Protein AF-X8DK33-F1 (afdb_monomer_lite)

Organism: NCBI:txid1299334

Sequence (51 aa):
MTAAISNSHGLSAADLVLVAPGSIPITTSGKVRRSACAEQYRHGQFVRLDA

Radius of gyration: 12.78 Å; chains: 1; bounding box: 20×29×29 Å

Foldseek 3Di:
DQVVVCVVPVDGDPDDFAADPPQFDADPVGHGPVVVVVVCVVVVNGDGPVD

InterPro domains:
  IPR045851 AMP-binding enzyme domain superfamily [G3DSA:3.30.300.30] (1-50)

pLDDT: mean 94.53, std 6.23, range [65.31, 98.5]

Secondary structure (DSSP, 8-state):
--HHHHHHHS---S------TT-S-B-TTS-B-HHHHHHHHHTT-S--S--

Structure (mmCIF, N/CA/C/O backbone):
data_AF-X8DK33-F1
#
_entry.id   AF-X8DK33-F1
#
loop_
_atom_site.group_PDB
_atom_site.id
_atom_site.type_symbol
_atom_site.label_atom_id
_atom_site.label_alt_id
_atom_site.label_comp_id
_atom_site.label_asym_id
_atom_site.label_entity_id
_atom_site.label_seq_id
_atom_site.pdbx_PDB_ins_code
_atom_site.Cartn_x
_atom_site.Cartn_y
_atom_site.Cartn_z
_atom_site.occupancy
_atom_site.B_iso_or_equiv
_atom_site.auth_seq_id
_atom_site.auth_comp_id
_atom_site.auth_asym_id
_atom_site.auth_atom_id
_atom_site.pdbx_PDB_model_num
ATOM 1 N N . MET A 1 1 ? 2.872 -15.587 8.128 1.00 65.31 1 MET A N 1
ATOM 2 C CA . MET A 1 1 ? 3.348 -14.187 8.238 1.00 65.31 1 MET A CA 1
ATOM 3 C C . MET A 1 1 ? 2.318 -13.228 8.864 1.00 65.31 1 MET A C 1
ATOM 5 O O . MET A 1 1 ? 2.700 -12.145 9.271 1.00 65.31 1 MET A O 1
ATOM 9 N N . THR A 1 2 ? 1.044 -13.604 9.040 1.00 80.00 2 THR A N 1
ATOM 10 C CA . THR A 1 2 ? -0.021 -12.715 9.567 1.00 80.00 2 THR A CA 1
ATOM 11 C C . THR A 1 2 ? -0.299 -12.824 11.070 1.00 80.00 2 THR A C 1
ATOM 13 O O . THR A 1 2 ? -0.941 -11.935 11.622 1.00 80.00 2 THR A O 1
ATOM 16 N N . ALA A 1 3 ? 0.189 -13.872 11.747 1.00 82.69 3 ALA A N 1
ATOM 17 C CA . ALA A 1 3 ? -0.176 -14.178 13.136 1.00 82.69 3 ALA A CA 1
ATOM 18 C C . ALA A 1 3 ? 0.112 -13.039 14.129 1.00 82.69 3 ALA A C 1
ATOM 20 O O . ALA A 1 3 ? -0.621 -12.878 15.097 1.00 82.69 3 ALA A O 1
ATOM 21 N N . ALA A 1 4 ? 1.135 -12.214 13.878 1.00 90.81 4 ALA A N 1
ATOM 22 C CA . ALA A 1 4 ? 1.424 -11.052 14.716 1.00 90.81 4 ALA A CA 1
ATOM 23 C C . ALA A 1 4 ? 0.267 -10.035 14.720 1.00 90.81 4 ALA A C 1
ATOM 25 O O . ALA A 1 4 ? -0.101 -9.546 15.782 1.00 90.81 4 ALA A O 1
ATOM 26 N N . ILE A 1 5 ? -0.355 -9.769 13.563 1.00 90.94 5 ILE A N 1
ATOM 27 C CA . ILE A 1 5 ? -1.500 -8.847 13.458 1.00 90.94 5 ILE A CA 1
ATOM 28 C C . ILE A 1 5 ? -2.677 -9.395 14.273 1.00 90.94 5 ILE A C 1
ATOM 30 O O . ILE A 1 5 ? -3.257 -8.673 15.083 1.00 90.94 5 ILE A O 1
ATOM 34 N N . SER A 1 6 ? -2.977 -10.686 14.119 1.00 92.94 6 SER A N 1
ATOM 35 C CA . SER A 1 6 ? -4.044 -11.362 14.861 1.00 92.94 6 SER A CA 1
ATOM 36 C C . SER A 1 6 ? -3.796 -11.350 16.367 1.00 92.94 6 SER A C 1
ATOM 38 O O . SER A 1 6 ? -4.685 -10.983 17.127 1.00 92.94 6 SER A O 1
ATOM 40 N N . ASN A 1 7 ? -2.584 -11.685 16.806 1.00 94.06 7 ASN A N 1
ATOM 41 C CA . ASN A 1 7 ? -2.246 -11.763 18.226 1.00 94.06 7 ASN A CA 1
ATOM 42 C C . ASN A 1 7 ? -2.214 -10.385 18.899 1.00 94.06 7 ASN A C 1
ATOM 44 O O . ASN A 1 7 ? -2.645 -10.253 20.040 1.00 94.06 7 ASN A O 1
ATOM 48 N N . SER A 1 8 ? -1.709 -9.357 18.212 1.00 95.69 8 SER A N 1
ATOM 49 C CA . SER A 1 8 ? -1.582 -8.010 18.779 1.00 95.69 8 SER A CA 1
ATOM 50 C C . SER A 1 8 ? -2.865 -7.188 18.693 1.00 95.69 8 SER A C 1
ATOM 52 O O . SER A 1 8 ? -3.062 -6.294 19.513 1.00 95.69 8 SER A O 1
ATOM 54 N N . HIS A 1 9 ? -3.726 -7.452 17.705 1.00 94.50 9 HIS A N 1
ATOM 55 C CA . HIS A 1 9 ? -4.879 -6.594 17.416 1.00 94.50 9 HIS A CA 1
ATOM 56 C C . HIS A 1 9 ? -6.218 -7.333 17.316 1.00 94.50 9 HIS A C 1
ATOM 58 O O . HIS A 1 9 ? -7.238 -6.680 17.125 1.00 94.50 9 HIS A O 1
ATOM 64 N N . GLY A 1 10 ? -6.254 -8.665 17.426 1.00 94.69 10 GLY A N 1
ATOM 65 C CA . GLY A 1 10 ? -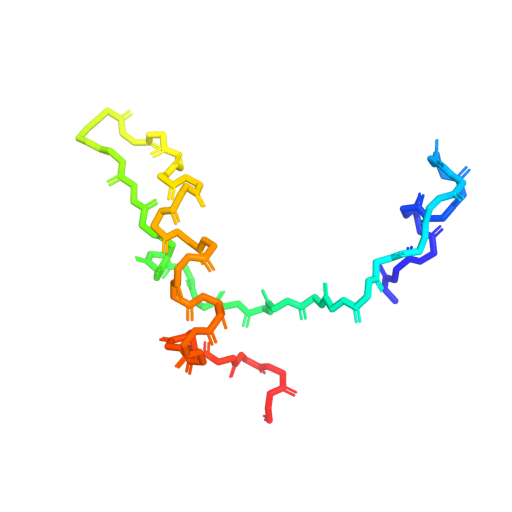7.487 -9.456 17.300 1.00 94.69 10 GLY A CA 1
ATOM 66 C C . GLY A 1 10 ? -8.105 -9.434 15.897 1.00 94.69 10 GLY A C 1
ATOM 67 O O . GLY A 1 10 ? -9.252 -9.835 15.723 1.00 94.69 10 GLY A O 1
ATOM 68 N N . LEU A 1 11 ? -7.366 -8.952 14.892 1.00 94.88 11 LEU A N 1
ATOM 69 C CA . LEU A 1 11 ? -7.832 -8.785 13.517 1.00 94.88 11 LEU A CA 1
ATOM 70 C C . LEU A 1 11 ? -7.030 -9.674 12.568 1.00 94.88 11 LEU A C 1
ATOM 72 O O . LEU A 1 11 ? -5.812 -9.795 12.686 1.00 94.88 11 LEU A O 1
ATOM 76 N N . SER A 1 12 ? -7.708 -10.269 11.590 1.00 92.44 12 SER A N 1
ATOM 77 C CA . SER A 1 12 ? -7.048 -11.008 10.509 1.00 92.44 12 SER A CA 1
ATOM 78 C C . SER A 1 12 ? -6.911 -10.119 9.278 1.00 92.44 12 SER A C 1
ATOM 80 O O . SER A 1 12 ? -7.882 -9.503 8.843 1.00 92.44 12 SER A O 1
ATOM 82 N N . ALA A 1 13 ? -5.707 -10.049 8.708 1.00 92.44 13 ALA A N 1
ATOM 83 C CA . ALA A 1 13 ? -5.489 -9.370 7.435 1.00 92.44 13 ALA A CA 1
ATOM 84 C C . ALA A 1 13 ? -6.096 -10.205 6.298 1.00 92.44 13 ALA A C 1
ATOM 86 O O . ALA A 1 13 ? -5.728 -11.365 6.129 1.00 92.44 13 ALA A O 1
ATOM 87 N N . ALA A 1 14 ? -7.018 -9.613 5.536 1.00 93.75 14 ALA A N 1
ATOM 88 C CA . ALA A 1 14 ? -7.664 -10.281 4.405 1.00 93.75 14 ALA A CA 1
ATOM 89 C C . ALA A 1 14 ? -6.716 -10.480 3.208 1.00 93.75 14 ALA A C 1
ATOM 91 O O . ALA A 1 14 ? -6.852 -11.455 2.479 1.00 93.75 14 ALA A O 1
ATOM 92 N N . ASP A 1 15 ? -5.756 -9.570 3.020 1.00 94.00 15 ASP A N 1
ATOM 93 C CA . ASP A 1 15 ? -4.730 -9.646 1.980 1.00 94.00 15 ASP A CA 1
ATOM 94 C C . ASP A 1 15 ? -3.454 -8.929 2.456 1.00 94.00 15 ASP A C 1
ATOM 96 O O . ASP A 1 15 ? -3.515 -7.974 3.239 1.00 94.00 15 ASP A O 1
ATOM 100 N N . LEU A 1 16 ? -2.298 -9.396 1.987 1.00 93.88 16 LEU A N 1
ATOM 101 C CA . LEU A 1 16 ? -0.983 -8.801 2.206 1.00 93.88 16 LEU A CA 1
ATOM 102 C C . LEU A 1 16 ? -0.242 -8.717 0.877 1.00 93.88 16 LEU A C 1
ATOM 104 O O . LEU A 1 16 ? 0.194 -9.734 0.357 1.00 93.88 16 LEU A O 1
ATOM 108 N N . VAL A 1 17 ? -0.050 -7.504 0.363 1.00 95.69 17 VAL A N 1
ATOM 109 C CA . VAL A 1 17 ? 0.622 -7.275 -0.922 1.00 95.69 17 VAL A CA 1
ATOM 110 C C . VAL A 1 17 ? 2.081 -6.897 -0.692 1.00 95.69 17 VAL A C 1
ATOM 112 O O . VAL A 1 17 ? 2.371 -5.784 -0.250 1.00 95.69 17 VAL A O 1
ATOM 115 N N . LEU A 1 18 ? 3.005 -7.812 -0.989 1.00 96.00 18 LEU A N 1
ATOM 116 C CA . LEU A 1 18 ? 4.441 -7.524 -0.971 1.00 96.00 18 LEU A CA 1
ATOM 117 C C . LEU A 1 18 ? 4.861 -6.892 -2.299 1.00 96.00 18 LEU A C 1
ATOM 119 O O . LEU A 1 18 ? 4.584 -7.444 -3.359 1.00 96.00 18 LEU A O 1
ATOM 123 N N . VAL A 1 19 ? 5.544 -5.747 -2.247 1.00 97.06 19 VAL A N 1
ATOM 124 C CA . VAL A 1 19 ? 5.948 -4.980 -3.436 1.00 97.06 19 VAL A CA 1
ATOM 125 C C . VAL A 1 19 ? 7.403 -4.527 -3.338 1.00 97.06 19 VAL A C 1
ATOM 127 O O . VAL A 1 19 ? 7.964 -4.427 -2.245 1.00 97.06 19 VAL A O 1
ATOM 130 N N . ALA A 1 20 ? 8.024 -4.233 -4.481 1.00 97.31 20 ALA A N 1
ATOM 131 C CA . ALA A 1 20 ? 9.406 -3.762 -4.525 1.00 97.31 20 ALA A CA 1
ATOM 132 C C . ALA A 1 20 ? 9.575 -2.383 -3.846 1.00 97.31 20 ALA A C 1
ATOM 134 O O . ALA A 1 20 ? 8.667 -1.543 -3.919 1.00 97.31 20 ALA A O 1
ATOM 135 N N . PRO A 1 21 ? 10.738 -2.088 -3.235 1.00 96.88 21 PRO A N 1
ATOM 136 C CA . PR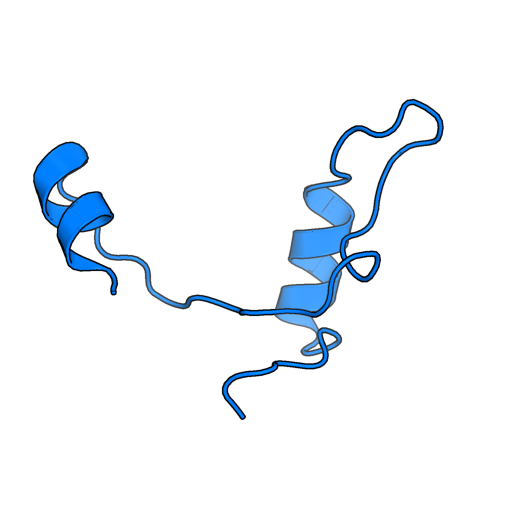O A 1 21 ? 11.053 -0.745 -2.753 1.00 96.88 21 PRO A CA 1
ATOM 137 C C . PRO A 1 21 ? 10.853 0.321 -3.840 1.00 96.88 21 PRO A C 1
ATOM 139 O O . PRO A 1 21 ? 11.156 0.097 -5.007 1.00 96.88 21 PRO A O 1
ATOM 142 N N . GLY A 1 22 ? 10.323 1.486 -3.462 1.00 96.25 22 GLY A N 1
ATOM 143 C CA . GLY A 1 22 ? 10.044 2.589 -4.393 1.00 96.25 22 GLY A CA 1
ATOM 144 C C . GLY A 1 22 ? 8.734 2.471 -5.184 1.00 96.25 22 GLY A C 1
ATOM 145 O O . GLY A 1 22 ? 8.310 3.456 -5.778 1.00 96.25 22 GLY A O 1
ATOM 146 N N . SER A 1 23 ? 8.048 1.323 -5.151 1.00 96.88 23 SER A N 1
ATOM 147 C CA . SER A 1 23 ? 6.757 1.147 -5.842 1.00 96.88 23 SER A CA 1
ATOM 148 C C . SER A 1 23 ? 5.546 1.692 -5.069 1.00 96.88 23 SER A C 1
ATOM 150 O O . SER A 1 23 ? 4.471 1.847 -5.642 1.00 96.88 23 SER A O 1
ATOM 152 N N . ILE A 1 24 ? 5.705 2.019 -3.781 1.00 97.94 24 ILE A N 1
ATOM 153 C CA . ILE A 1 24 ? 4.643 2.612 -2.958 1.00 97.94 24 ILE A CA 1
ATOM 154 C C . ILE A 1 24 ? 4.520 4.112 -3.267 1.00 97.94 24 ILE A C 1
ATOM 156 O O . ILE A 1 24 ? 5.488 4.850 -3.062 1.00 97.94 24 ILE A O 1
ATOM 160 N N . PRO A 1 25 ? 3.337 4.608 -3.679 1.00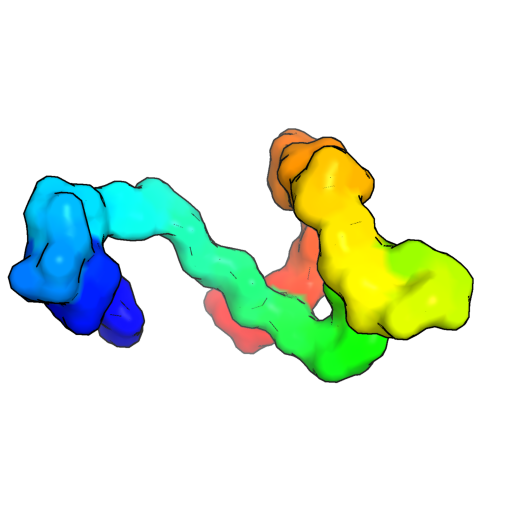 98.06 25 PRO A N 1
ATOM 161 C CA . PRO A 1 25 ? 3.110 6.035 -3.883 1.00 98.06 25 PRO A CA 1
ATOM 162 C C . PRO A 1 25 ? 3.431 6.878 -2.640 1.00 98.06 25 PRO A C 1
ATOM 164 O O . PRO A 1 25 ? 2.855 6.678 -1.566 1.00 98.06 25 PRO A O 1
ATOM 167 N N . ILE A 1 26 ? 4.287 7.890 -2.805 1.00 98.44 26 ILE A N 1
ATOM 168 C CA . ILE A 1 26 ? 4.660 8.846 -1.751 1.00 98.44 26 ILE A CA 1
ATOM 169 C C . ILE A 1 26 ? 4.285 10.287 -2.111 1.00 98.44 26 ILE A C 1
ATOM 171 O O . ILE A 1 26 ? 4.088 10.640 -3.274 1.00 98.44 26 ILE A O 1
ATOM 175 N N . THR A 1 27 ? 4.130 11.127 -1.089 1.00 97.75 27 THR A N 1
ATOM 176 C CA . THR A 1 27 ? 4.054 12.582 -1.226 1.00 97.75 27 THR A CA 1
ATOM 177 C C . THR A 1 27 ? 5.444 13.138 -1.514 1.00 97.75 27 THR A C 1
ATOM 179 O O . THR A 1 27 ? 6.452 12.472 -1.292 1.00 97.75 27 THR A O 1
ATOM 182 N N . THR A 1 28 ? 5.514 14.402 -1.922 1.00 97.00 28 THR A N 1
ATOM 183 C CA . THR A 1 28 ? 6.787 15.123 -2.096 1.00 97.00 28 THR A CA 1
ATOM 184 C C . THR A 1 28 ? 7.642 15.163 -0.826 1.00 97.00 28 THR A C 1
ATOM 186 O O . THR A 1 28 ? 8.861 15.176 -0.904 1.00 97.00 28 THR A O 1
ATOM 189 N N . SER A 1 29 ? 7.016 15.127 0.352 1.00 96.56 29 SER A N 1
ATOM 190 C CA . SER A 1 29 ? 7.688 15.043 1.657 1.00 96.56 29 SER A CA 1
ATOM 191 C C . SER A 1 29 ? 8.066 13.620 2.090 1.00 96.56 29 SER A C 1
ATOM 193 O O . SER A 1 29 ? 8.529 13.434 3.211 1.00 96.56 29 SER A O 1
ATOM 195 N N . GLY A 1 30 ? 7.831 12.608 1.250 1.00 97.31 30 GLY A N 1
ATOM 196 C CA . GLY A 1 30 ? 8.188 11.214 1.529 1.00 97.31 30 GLY A CA 1
ATOM 197 C C . GLY A 1 30 ? 7.169 10.424 2.355 1.00 97.31 30 GLY A C 1
ATOM 198 O O . GLY A 1 30 ? 7.435 9.284 2.724 1.00 97.31 30 GLY A O 1
ATOM 199 N N . LYS A 1 31 ? 5.986 10.978 2.651 1.00 98.19 31 LYS A N 1
ATOM 200 C CA . LYS A 1 31 ? 4.930 10.246 3.373 1.00 98.19 31 LYS A CA 1
ATOM 201 C C . LYS A 1 31 ? 4.162 9.341 2.417 1.00 98.19 31 LYS A C 1
ATOM 203 O O . LYS A 1 31 ? 3.922 9.708 1.273 1.00 98.19 31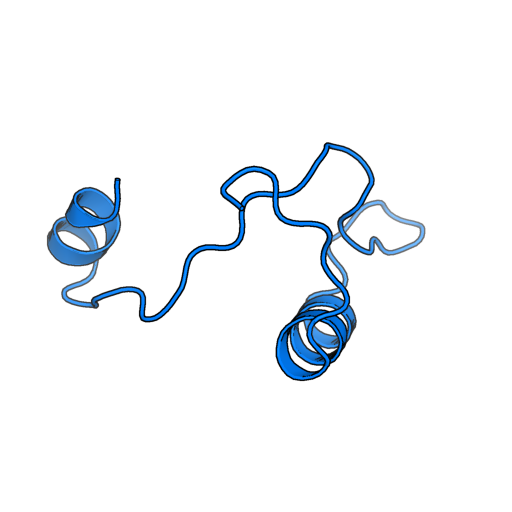 LYS A O 1
ATOM 208 N N . VAL A 1 32 ? 3.683 8.198 2.902 1.00 98.25 32 VAL A N 1
ATOM 209 C CA . VAL A 1 32 ? 2.846 7.286 2.105 1.00 98.25 32 VAL A CA 1
ATOM 210 C C . VAL A 1 32 ? 1.530 7.959 1.695 1.00 98.25 32 VAL A C 1
ATOM 212 O O . VAL A 1 32 ? 0.769 8.435 2.544 1.00 98.25 32 VAL A O 1
ATOM 215 N N . ARG A 1 33 ? 1.209 7.933 0.397 1.00 98.38 33 ARG A N 1
ATOM 216 C CA . ARG A 1 33 ? -0.093 8.351 -0.152 1.00 98.38 33 ARG A CA 1
ATOM 217 C C . ARG A 1 33 ? -1.084 7.192 -0.076 1.00 98.38 33 ARG A C 1
ATOM 219 O O . ARG A 1 33 ? -1.387 6.545 -1.076 1.00 98.38 33 ARG A O 1
ATOM 226 N N . ARG A 1 34 ? -1.602 6.930 1.129 1.00 98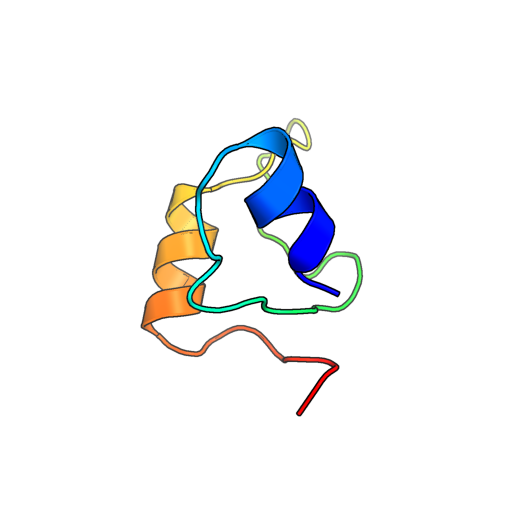.19 34 ARG A N 1
ATOM 227 C CA . ARG A 1 34 ? -2.458 5.760 1.414 1.00 98.19 34 ARG A CA 1
ATOM 228 C C . ARG A 1 34 ? -3.697 5.656 0.516 1.00 98.19 34 ARG A C 1
ATOM 230 O O . ARG A 1 34 ? -4.053 4.550 0.130 1.00 98.19 34 ARG A O 1
ATOM 237 N N . SER A 1 35 ? -4.326 6.775 0.152 1.00 98.38 35 SER A N 1
ATOM 238 C CA . SER A 1 35 ? -5.488 6.777 -0.752 1.00 98.38 35 SER A CA 1
ATOM 239 C C . SER A 1 35 ? -5.145 6.255 -2.150 1.00 98.38 35 SER A C 1
ATOM 241 O O . SER A 1 35 ? -5.861 5.404 -2.668 1.00 98.38 35 SER A O 1
ATOM 243 N N . ALA A 1 36 ? -4.015 6.691 -2.714 1.00 98.31 36 ALA A N 1
ATOM 244 C CA . ALA A 1 36 ? -3.520 6.197 -3.998 1.00 98.31 36 ALA A CA 1
ATOM 245 C C . ALA A 1 36 ? -3.128 4.713 -3.919 1.00 98.31 36 ALA A C 1
ATOM 247 O O . ALA A 1 36 ? -3.409 3.956 -4.841 1.00 98.31 36 ALA A O 1
ATOM 248 N N . CYS A 1 37 ? -2.550 4.272 -2.795 1.00 98.31 37 CYS A N 1
ATOM 249 C CA . CYS A 1 37 ? -2.278 2.849 -2.573 1.00 98.31 37 CYS A CA 1
AT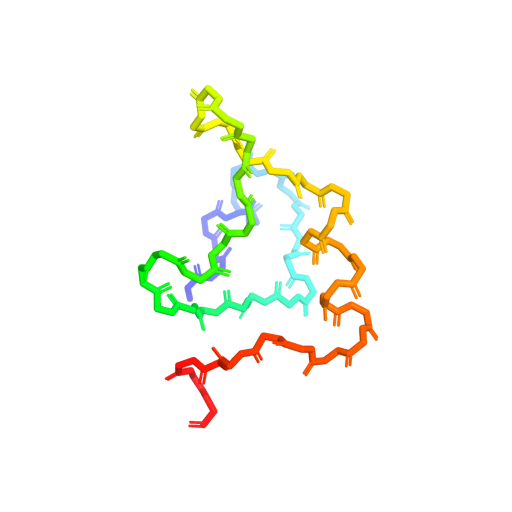OM 250 C C . CYS A 1 37 ? -3.576 2.024 -2.570 1.00 98.31 37 CYS A C 1
ATOM 252 O O . CYS A 1 37 ? -3.636 0.972 -3.193 1.00 98.31 37 CYS A O 1
ATOM 254 N N . ALA A 1 38 ? -4.629 2.503 -1.900 1.00 98.25 38 ALA A N 1
ATOM 255 C CA . ALA A 1 38 ? -5.920 1.815 -1.857 1.00 98.25 38 ALA A CA 1
ATOM 256 C C . ALA A 1 38 ? -6.602 1.747 -3.236 1.00 98.25 38 ALA A C 1
ATOM 258 O O . ALA A 1 38 ? -7.281 0.773 -3.550 1.00 98.25 38 ALA A O 1
ATOM 259 N N . GLU A 1 39 ? -6.442 2.775 -4.067 1.00 98.50 39 GLU A N 1
ATOM 260 C CA . GLU A 1 39 ? -6.896 2.769 -5.459 1.00 98.50 39 GLU A CA 1
ATOM 261 C C . GLU A 1 39 ? -6.115 1.752 -6.300 1.00 98.50 39 GLU A C 1
ATOM 263 O O . GLU A 1 39 ? -6.723 0.862 -6.889 1.00 98.50 39 GLU A O 1
ATOM 268 N N . GLN A 1 40 ? -4.780 1.801 -6.271 1.00 98.12 40 GLN A N 1
ATOM 269 C CA . GLN A 1 40 ? -3.932 0.837 -6.980 1.00 98.12 40 GLN A CA 1
ATOM 270 C C . GLN A 1 40 ? -4.217 -0.607 -6.560 1.00 98.12 40 GLN A C 1
ATOM 272 O O . GLN A 1 40 ? -4.317 -1.476 -7.421 1.00 98.12 40 GLN A O 1
ATOM 277 N N . TYR A 1 41 ? -4.415 -0.856 -5.263 1.00 97.81 41 TYR A N 1
ATOM 278 C CA . TYR A 1 41 ? -4.807 -2.165 -4.745 1.00 97.81 41 TYR A CA 1
ATOM 279 C C . TYR A 1 41 ? -6.124 -2.651 -5.356 1.00 97.81 41 TYR A C 1
ATOM 281 O O . TYR A 1 41 ? -6.178 -3.737 -5.926 1.00 97.81 41 TYR A O 1
ATOM 289 N N . ARG A 1 42 ? -7.174 -1.820 -5.296 1.00 97.81 42 ARG A N 1
ATOM 290 C CA . ARG A 1 42 ? -8.499 -2.162 -5.840 1.00 97.81 42 ARG A CA 1
ATOM 291 C C . ARG A 1 42 ? -8.476 -2.416 -7.345 1.00 97.81 42 ARG A C 1
ATOM 293 O O . ARG A 1 42 ? -9.273 -3.209 -7.830 1.00 97.81 42 ARG A O 1
ATOM 300 N N . HIS A 1 43 ? -7.566 -1.765 -8.065 1.00 97.94 43 HIS A N 1
ATOM 301 C CA . HIS A 1 43 ? -7.380 -1.950 -9.502 1.00 97.94 43 HIS A CA 1
ATOM 302 C C . HIS A 1 43 ? -6.317 -3.001 -9.866 1.00 97.94 43 HIS A C 1
ATOM 304 O O . HIS A 1 43 ? -6.013 -3.149 -11.048 1.00 97.94 43 HIS A O 1
ATOM 310 N N . GLY A 1 44 ? -5.730 -3.714 -8.896 1.00 96.75 44 GLY A N 1
ATOM 311 C CA . GLY A 1 44 ? -4.717 -4.745 -9.155 1.00 96.75 44 GLY A CA 1
ATOM 312 C C . GLY A 1 44 ? -3.417 -4.212 -9.771 1.00 96.75 44 GLY A C 1
ATOM 313 O O . GLY A 1 44 ? -2.760 -4.916 -10.525 1.00 96.75 44 GLY A O 1
ATOM 314 N N . GLN A 1 45 ? -3.058 -2.959 -9.489 1.00 97.81 45 GLN A N 1
ATOM 315 C CA . GLN A 1 45 ? -1.948 -2.251 -10.143 1.00 97.81 45 GLN A CA 1
ATOM 316 C C . GLN A 1 45 ? -0.601 -2.407 -9.427 1.00 97.81 45 GLN A C 1
ATOM 318 O O . GLN A 1 45 ? 0.413 -1.888 -9.889 1.00 97.81 45 GLN A O 1
ATOM 323 N N . PHE A 1 46 ? -0.568 -3.105 -8.292 1.00 97.69 46 PHE A N 1
ATOM 324 C CA . PHE A 1 46 ? 0.692 -3.456 -7.650 1.00 97.69 46 PHE A CA 1
ATOM 325 C C . PHE A 1 46 ? 1.303 -4.688 -8.311 1.00 97.69 46 PHE A C 1
ATOM 327 O O . PHE A 1 46 ? 0.663 -5.735 -8.393 1.00 97.69 46 PHE A O 1
ATOM 334 N N . VAL A 1 47 ? 2.574 -4.582 -8.704 1.00 96.75 47 VAL A N 1
ATOM 335 C CA . VAL A 1 47 ? 3.384 -5.756 -9.044 1.00 96.75 47 VAL A CA 1
ATOM 336 C C . VAL A 1 47 ? 3.725 -6.467 -7.743 1.00 96.75 47 VAL A C 1
ATOM 338 O O . VAL A 1 47 ? 4.490 -5.944 -6.927 1.00 96.75 47 VAL A O 1
ATOM 341 N N . ARG A 1 48 ? 3.122 -7.637 -7.535 1.00 95.56 48 ARG A N 1
ATOM 342 C CA . ARG A 1 48 ? 3.332 -8.414 -6.319 1.00 95.56 48 ARG A CA 1
ATOM 343 C C . ARG A 1 48 ? 4.593 -9.259 -6.436 1.00 95.56 48 ARG A C 1
ATOM 345 O O . ARG A 1 48 ? 4.843 -9.860 -7.474 1.00 95.56 48 ARG A O 1
ATOM 352 N N . LEU A 1 49 ? 5.378 -9.299 -5.369 1.00 95.44 49 LEU A N 1
ATOM 353 C CA . LEU A 1 49 ? 6.580 -10.131 -5.275 1.00 95.44 49 LEU A CA 1
ATOM 354 C C . LEU A 1 49 ? 6.277 -11.568 -4.834 1.00 95.44 49 LEU A C 1
ATOM 356 O O . LEU A 1 49 ? 7.163 -12.413 -4.878 1.00 95.44 49 LEU A O 1
ATOM 360 N N . ASP A 1 50 ? 5.059 -11.813 -4.356 1.00 87.25 50 ASP A N 1
ATOM 361 C CA . ASP A 1 50 ? 4.570 -13.107 -3.878 1.00 87.25 50 ASP A CA 1
ATOM 362 C C . ASP A 1 50 ? 3.700 -13.845 -4.908 1.00 87.25 50 ASP A C 1
ATOM 364 O O . ASP A 1 50 ? 3.100 -14.866 -4.570 1.00 87.25 50 ASP A O 1
ATOM 368 N N . ALA A 1 51 ? 3.619 -13.310 -6.130 1.00 75.25 51 ALA A N 1
ATOM 369 C CA . ALA A 1 51 ? 2.944 -13.934 -7.263 1.00 75.25 51 ALA A CA 1
ATOM 370 C C . ALA A 1 51 ? 3.773 -15.071 -7.875 1.00 75.25 51 ALA A C 1
ATOM 372 O O . ALA A 1 51 ? 5.020 -14.950 -7.912 1.00 75.25 51 ALA A O 1
#